Protein AF-A0A1Y3EJH1-F1 (afdb_monomer)

Nearest PDB structures (foldseek):
  5t7v-assembly1_S1  TM=2.733E-01  e=5.392E+00  Staphylococcus aureus

Structure (mmCIF, N/CA/C/O backbone):
data_AF-A0A1Y3EJH1-F1
#
_entry.id   AF-A0A1Y3EJH1-F1
#
loop_
_atom_site.group_PDB
_atom_site.id
_atom_site.type_symbol
_atom_site.label_atom_id
_atom_site.label_alt_id
_atom_site.label_comp_id
_atom_site.label_asym_id
_atom_site.label_entity_id
_atom_site.label_seq_id
_atom_site.pdbx_PDB_ins_code
_atom_site.Cartn_x
_atom_site.Cartn_y
_atom_site.Cartn_z
_atom_site.occupancy
_atom_site.B_iso_or_equiv
_atom_site.auth_seq_id
_atom_site.auth_comp_id
_atom_site.auth_asym_id
_atom_site.auth_atom_id
_atom_site.pdbx_PDB_model_num
ATOM 1 N N . MET A 1 1 ? 15.305 -26.057 -31.981 1.00 38.28 1 MET A N 1
ATOM 2 C CA . MET A 1 1 ? 15.870 -24.689 -32.029 1.00 38.28 1 MET A CA 1
ATOM 3 C C . MET A 1 1 ? 15.025 -23.819 -31.115 1.00 38.28 1 MET A C 1
ATOM 5 O O . MET A 1 1 ? 13.816 -23.982 -31.134 1.00 38.28 1 MET A O 1
ATOM 9 N N . ARG A 1 2 ? 15.649 -23.035 -30.228 1.00 39.44 2 ARG A N 1
ATOM 10 C CA . ARG A 1 2 ? 14.965 -22.185 -29.239 1.00 39.44 2 ARG A CA 1
ATOM 11 C C . ARG A 1 2 ? 14.502 -20.896 -29.921 1.00 39.44 2 ARG A C 1
ATOM 13 O O . ARG A 1 2 ? 15.356 -20.188 -30.447 1.00 39.44 2 ARG A O 1
ATOM 20 N N . ASP A 1 3 ? 13.202 -20.616 -29.871 1.00 38.19 3 ASP A N 1
ATOM 21 C CA . ASP A 1 3 ? 12.613 -19.325 -30.238 1.00 38.19 3 ASP A CA 1
ATOM 22 C C . ASP A 1 3 ? 13.202 -18.223 -29.353 1.00 38.19 3 ASP A C 1
ATOM 24 O O . ASP A 1 3 ? 13.045 -18.238 -28.130 1.00 38.19 3 ASP A O 1
ATOM 28 N N . LYS A 1 4 ? 13.921 -17.290 -29.980 1.00 43.69 4 LYS A N 1
ATOM 29 C CA . LYS A 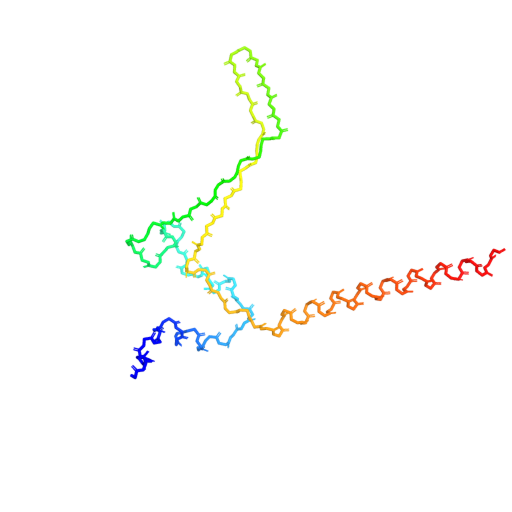1 4 ? 14.584 -16.148 -29.339 1.00 43.69 4 LYS A CA 1
ATOM 30 C C . LYS A 1 4 ? 13.996 -14.793 -29.751 1.00 43.69 4 LYS A C 1
ATOM 32 O O . LYS A 1 4 ? 14.595 -13.775 -29.438 1.00 43.69 4 LYS A O 1
ATOM 37 N N . ASP A 1 5 ? 12.805 -14.760 -30.348 1.00 43.75 5 ASP A N 1
ATOM 38 C CA . ASP A 1 5 ? 12.272 -13.539 -30.977 1.00 43.75 5 ASP A CA 1
ATOM 39 C C . ASP A 1 5 ? 10.972 -13.028 -30.335 1.00 43.75 5 ASP A C 1
ATOM 41 O O . ASP A 1 5 ? 10.018 -12.638 -31.005 1.00 43.75 5 ASP A O 1
ATOM 45 N N . LYS A 1 6 ? 10.926 -13.003 -29.000 1.00 48.00 6 LYS A N 1
ATOM 46 C CA . LYS A 1 6 ? 9.947 -12.195 -28.252 1.00 48.00 6 LYS A CA 1
ATOM 47 C C . LYS A 1 6 ? 10.648 -11.378 -27.178 1.00 48.00 6 LYS A C 1
ATOM 49 O O . LYS A 1 6 ? 10.312 -11.460 -26.001 1.00 48.00 6 LYS A O 1
ATOM 54 N N . GLN A 1 7 ? 11.649 -10.604 -27.584 1.00 42.25 7 GLN A N 1
ATOM 55 C CA . GLN A 1 7 ? 12.166 -9.551 -26.726 1.00 42.25 7 GLN A CA 1
ATOM 56 C C . GLN A 1 7 ? 11.218 -8.354 -26.840 1.00 42.25 7 GLN A C 1
ATOM 58 O O . GLN A 1 7 ? 10.976 -7.814 -27.917 1.00 42.25 7 GLN A O 1
ATOM 63 N N . SER A 1 8 ? 10.547 -8.074 -25.727 1.00 46.03 8 SER A N 1
ATOM 64 C CA . SER A 1 8 ? 9.398 -7.186 -25.628 1.00 46.03 8 SER A CA 1
ATOM 65 C C . SER A 1 8 ? 9.747 -5.758 -26.037 1.00 46.03 8 SER A C 1
ATOM 67 O O . SER A 1 8 ? 10.729 -5.203 -25.552 1.00 46.03 8 SER A O 1
ATOM 69 N N . PHE A 1 9 ? 8.871 -5.128 -26.820 1.00 45.41 9 PHE A N 1
ATOM 70 C CA . PHE A 1 9 ? 8.893 -3.692 -27.141 1.00 45.41 9 PHE A CA 1
ATOM 71 C C . PHE A 1 9 ? 9.095 -2.776 -25.914 1.00 45.41 9 PHE A C 1
ATOM 73 O O . PHE A 1 9 ? 9.560 -1.648 -26.055 1.00 45.41 9 PHE A O 1
ATOM 80 N N . ALA A 1 10 ? 8.777 -3.258 -24.710 1.00 50.72 10 ALA A N 1
ATOM 81 C CA . ALA A 1 10 ? 8.979 -2.541 -23.458 1.00 50.72 10 ALA A CA 1
ATOM 82 C C . ALA A 1 10 ? 10.463 -2.297 -23.112 1.00 50.72 10 ALA A C 1
ATOM 84 O O . ALA A 1 10 ? 10.773 -1.270 -22.516 1.00 50.72 10 ALA A O 1
ATOM 85 N N . GLU A 1 11 ? 11.388 -3.183 -23.503 1.00 43.31 11 GLU A N 1
ATOM 86 C CA . GLU A 1 11 ? 12.818 -3.026 -23.181 1.00 43.31 11 GLU A CA 1
ATOM 87 C C . GLU A 1 11 ? 13.503 -1.956 -24.044 1.00 43.31 11 GLU A C 1
ATOM 89 O O . GLU A 1 11 ? 14.332 -1.207 -23.531 1.00 43.31 11 GLU A O 1
ATOM 94 N N . GLN A 1 12 ? 13.111 -1.805 -25.315 1.00 43.66 12 GLN A N 1
ATOM 95 C CA . GLN A 1 12 ? 13.732 -0.833 -26.228 1.00 43.66 12 GLN A CA 1
ATOM 96 C C . GLN A 1 12 ? 13.384 0.624 -25.895 1.00 43.66 12 GLN A C 1
ATOM 98 O O . GLN A 1 12 ? 14.248 1.491 -25.959 1.00 43.66 12 GLN A O 1
ATOM 103 N N . VAL A 1 13 ? 12.150 0.913 -25.466 1.00 48.47 13 VAL A N 1
ATOM 104 C CA . VAL A 1 13 ? 11.740 2.289 -25.103 1.00 48.47 13 VAL A CA 1
ATOM 105 C C . VAL A 1 13 ? 12.459 2.786 -23.841 1.00 48.47 13 VAL A C 1
ATOM 107 O O . VAL A 1 13 ? 12.612 3.987 -23.617 1.00 48.47 13 VAL A O 1
ATOM 110 N N . LEU A 1 14 ? 12.928 1.857 -23.011 1.00 48.88 14 LEU A N 1
ATOM 111 C CA . LEU A 1 14 ? 13.593 2.151 -21.753 1.00 48.88 14 LEU A CA 1
ATOM 112 C C . LEU A 1 14 ? 15.072 2.544 -21.925 1.00 48.88 14 LEU A C 1
ATOM 114 O O . LEU A 1 14 ? 15.644 3.114 -20.994 1.00 48.88 14 LEU A O 1
ATOM 118 N N . GLU A 1 15 ? 15.736 2.222 -23.040 1.00 46.44 15 GLU A N 1
ATOM 119 C CA . GLU A 1 15 ? 17.177 2.482 -23.238 1.00 46.44 15 GLU A CA 1
ATOM 120 C C . GLU A 1 15 ? 17.521 3.941 -23.575 1.00 46.44 15 GLU A C 1
ATOM 122 O O . GLU A 1 15 ? 18.559 4.417 -23.121 1.00 46.44 15 GLU A O 1
ATOM 127 N N . ASP A 1 16 ? 16.624 4.697 -24.212 1.00 45.06 16 ASP A N 1
ATOM 128 C CA . ASP A 1 16 ? 16.926 6.059 -24.692 1.00 45.06 16 ASP A CA 1
ATOM 129 C C . ASP A 1 16 ? 16.827 7.178 -23.636 1.00 45.06 16 ASP A C 1
ATOM 131 O O . ASP A 1 16 ? 17.151 8.333 -23.911 1.00 45.06 16 ASP A O 1
ATOM 135 N N . ARG A 1 17 ? 16.413 6.882 -22.398 1.00 49.66 17 ARG A N 1
ATOM 136 C CA . ARG A 1 17 ? 16.227 7.904 -21.344 1.00 49.66 17 ARG A CA 1
ATOM 137 C C . ARG A 1 17 ? 17.368 7.919 -20.327 1.00 49.66 17 ARG A C 1
ATOM 139 O O . ARG A 1 17 ? 17.167 7.760 -19.124 1.00 49.66 17 ARG A O 1
ATOM 146 N N . VAL A 1 18 ? 18.591 8.111 -20.815 1.00 45.81 18 VAL A N 1
ATOM 147 C CA . VAL A 1 18 ? 19.776 8.367 -19.979 1.00 45.81 18 VAL A CA 1
ATOM 148 C C . VAL A 1 18 ? 19.788 9.849 -19.575 1.00 45.81 18 VAL A C 1
ATOM 150 O O . VAL A 1 18 ? 20.340 10.691 -20.274 1.00 45.81 18 VAL A O 1
ATOM 153 N N . GLY A 1 19 ? 19.156 10.176 -18.441 1.00 43.16 19 GLY A N 1
ATOM 154 C CA . GLY A 1 19 ? 19.049 11.551 -17.920 1.00 43.16 19 GLY A CA 1
ATOM 155 C C . GLY A 1 19 ? 18.670 11.620 -16.433 1.00 43.16 19 GLY A C 1
ATOM 156 O O . GLY A 1 19 ? 17.770 12.350 -16.040 1.00 43.16 19 GLY A O 1
ATOM 157 N N . GLY A 1 20 ? 19.308 10.801 -15.594 1.00 51.47 20 GLY A N 1
ATOM 158 C CA . GLY A 1 20 ? 18.868 10.485 -14.227 1.00 51.47 20 GLY A CA 1
ATOM 159 C C . GLY A 1 20 ? 19.085 11.539 -13.130 1.00 51.47 20 GLY A C 1
ATOM 160 O O . GLY A 1 20 ? 19.704 11.209 -12.122 1.00 51.47 20 GLY A O 1
ATOM 161 N N . LEU A 1 21 ? 18.537 12.755 -13.255 1.00 45.56 21 LEU A N 1
ATOM 162 C CA . LEU A 1 21 ? 18.444 13.695 -12.116 1.00 45.56 21 LEU A CA 1
ATOM 163 C C . LEU A 1 21 ? 17.043 14.294 -11.864 1.00 45.56 21 LEU A C 1
ATOM 165 O O . LEU A 1 21 ? 16.825 14.847 -10.791 1.00 45.56 21 LEU A O 1
ATOM 169 N N . ASN A 1 22 ? 16.084 14.135 -12.788 1.00 50.75 22 ASN A N 1
ATOM 170 C CA . ASN A 1 22 ? 14.730 14.714 -12.706 1.00 50.75 22 ASN A CA 1
ATOM 171 C C . ASN A 1 22 ? 13.605 13.658 -12.615 1.00 50.75 22 ASN A C 1
ATOM 173 O O . ASN A 1 22 ? 12.454 13.926 -12.955 1.00 50.75 22 ASN A O 1
ATOM 177 N N . THR A 1 23 ? 13.915 12.458 -12.120 1.00 65.69 23 THR A N 1
ATOM 178 C CA . THR A 1 23 ? 13.054 11.269 -12.255 1.00 65.69 23 THR A CA 1
ATOM 179 C C . THR A 1 23 ? 11.665 11.400 -11.627 1.00 65.69 23 THR A C 1
ATOM 181 O O . THR A 1 23 ? 10.707 10.927 -12.222 1.00 65.69 23 THR A O 1
ATOM 184 N N . LEU A 1 24 ? 11.494 12.055 -10.470 1.00 68.69 24 LEU A N 1
ATOM 185 C CA . LEU A 1 24 ? 10.156 12.188 -9.866 1.00 68.69 24 LEU A CA 1
ATOM 186 C C . LEU A 1 24 ? 9.245 13.120 -10.675 1.00 68.69 24 LEU A C 1
ATOM 188 O O . LEU A 1 24 ? 8.100 12.772 -10.941 1.00 68.69 24 LEU A O 1
ATOM 192 N N . ASN A 1 25 ? 9.748 14.292 -11.072 1.00 74.38 25 ASN A N 1
ATOM 193 C CA . ASN A 1 25 ? 8.954 15.241 -11.851 1.00 74.38 25 ASN A CA 1
ATOM 194 C C . ASN A 1 25 ? 8.593 14.643 -13.209 1.00 74.38 25 ASN A C 1
ATOM 196 O O . ASN A 1 25 ? 7.436 14.717 -13.599 1.00 74.38 25 ASN A O 1
ATOM 200 N N . GLU A 1 26 ? 9.546 13.985 -13.874 1.00 75.94 26 GLU A N 1
ATOM 201 C CA . GLU A 1 26 ? 9.330 13.285 -15.146 1.00 75.94 26 GLU A CA 1
ATOM 202 C C . GLU A 1 26 ? 8.267 12.186 -15.052 1.00 75.94 26 GLU A C 1
ATOM 204 O O . GLU A 1 26 ? 7.453 12.049 -15.962 1.00 75.94 26 GLU A O 1
ATOM 209 N N . LEU A 1 27 ? 8.234 11.431 -13.949 1.00 76.38 27 LEU A N 1
ATOM 210 C CA . LEU A 1 27 ? 7.208 10.411 -13.717 1.00 76.38 27 LEU A CA 1
ATOM 211 C C . LEU A 1 27 ? 5.816 11.009 -13.498 1.00 76.38 27 LEU A C 1
ATOM 213 O O . LEU A 1 27 ? 4.825 10.343 -13.781 1.00 76.38 27 LEU A O 1
ATOM 217 N N . LEU A 1 28 ? 5.735 12.237 -12.980 1.00 84.25 28 LEU A N 1
ATOM 218 C CA . LEU A 1 28 ? 4.476 12.864 -12.588 1.00 84.25 28 LEU A CA 1
ATOM 219 C C . LEU A 1 28 ? 3.878 13.803 -13.645 1.00 84.25 28 LEU A C 1
ATOM 221 O O . LEU A 1 28 ? 2.689 14.088 -13.535 1.00 84.25 28 LEU A O 1
ATOM 225 N N . VAL A 1 29 ? 4.643 14.257 -14.654 1.00 84.94 29 VAL A N 1
ATOM 226 C CA . VAL A 1 29 ? 4.181 15.247 -15.661 1.00 84.94 29 VAL A CA 1
ATOM 227 C C . VAL A 1 29 ? 2.837 14.859 -16.282 1.00 84.94 29 VAL A C 1
ATOM 229 O O . VAL A 1 29 ? 1.915 15.670 -16.291 1.00 84.94 29 VAL A O 1
ATOM 232 N N . ASP A 1 30 ? 2.712 13.611 -16.732 1.00 83.38 30 ASP A N 1
ATOM 233 C CA . ASP A 1 30 ? 1.509 13.097 -17.404 1.00 83.38 30 ASP A CA 1
ATOM 234 C C . ASP A 1 30 ? 0.782 12.031 -16.566 1.00 83.38 30 ASP A C 1
ATOM 236 O O . ASP A 1 30 ? -0.029 11.244 -17.070 1.00 83.38 30 ASP A O 1
ATOM 240 N N . TYR A 1 31 ? 1.074 11.968 -15.265 1.00 87.94 31 TYR A N 1
ATOM 241 C CA . TYR A 1 31 ? 0.498 10.953 -14.395 1.00 87.94 31 TYR A CA 1
ATOM 242 C C . TYR A 1 31 ? -0.937 11.309 -13.995 1.00 87.94 31 TYR A C 1
ATOM 244 O O . TYR A 1 31 ? -1.191 12.208 -13.193 1.00 87.94 31 TYR A O 1
ATOM 252 N N . ASN A 1 32 ? -1.901 10.547 -14.513 1.00 89.19 32 ASN A N 1
ATOM 253 C CA . ASN A 1 32 ? -3.296 10.657 -14.105 1.00 89.19 32 ASN A CA 1
ATOM 254 C C . ASN A 1 32 ? -3.633 9.642 -13.002 1.00 89.19 32 ASN A C 1
ATOM 256 O O . ASN A 1 32 ? -3.781 8.439 -13.258 1.00 89.19 32 ASN A O 1
ATOM 260 N N . TYR A 1 33 ? -3.817 10.161 -11.788 1.00 89.69 33 TYR A N 1
ATOM 261 C CA . TYR A 1 33 ? -4.143 9.397 -10.584 1.00 89.69 33 TYR A CA 1
ATOM 262 C C . TYR A 1 33 ? -5.580 8.845 -10.554 1.00 89.69 33 TYR A C 1
ATOM 264 O O . TYR A 1 33 ? -5.869 7.971 -9.743 1.00 89.69 33 TYR A O 1
ATOM 272 N N . HIS A 1 34 ? -6.473 9.297 -11.444 1.00 90.94 34 HIS A N 1
ATOM 273 C CA . HIS A 1 34 ? -7.831 8.744 -11.587 1.00 90.94 34 HIS A CA 1
ATOM 274 C C . HIS A 1 34 ? -7.879 7.479 -12.450 1.00 90.94 34 HIS A C 1
ATOM 276 O O . HIS A 1 34 ? -8.901 6.796 -12.502 1.00 90.94 34 HIS A O 1
ATOM 282 N N . ILE A 1 35 ? -6.792 7.163 -13.160 1.00 88.88 35 ILE A N 1
ATOM 283 C CA . ILE A 1 35 ? -6.708 5.985 -14.026 1.00 88.88 35 ILE A CA 1
ATOM 284 C C . ILE A 1 35 ? -6.044 4.847 -13.255 1.00 88.88 35 ILE A C 1
ATOM 286 O O . ILE A 1 35 ? -4.990 5.037 -12.643 1.00 88.88 35 ILE A O 1
ATOM 290 N N . ARG A 1 36 ? -6.643 3.650 -13.336 1.00 90.56 36 ARG A N 1
ATOM 291 C CA . ARG A 1 36 ? -6.109 2.431 -12.721 1.00 90.56 36 ARG A CA 1
ATOM 292 C C . ARG A 1 36 ? -4.649 2.206 -13.158 1.00 90.56 36 ARG A C 1
ATOM 294 O O . ARG A 1 36 ? -4.389 2.209 -14.362 1.00 90.56 36 ARG A O 1
ATOM 301 N N . PRO A 1 37 ? -3.724 1.963 -12.217 1.00 89.69 37 PRO A N 1
ATOM 302 C CA . PRO A 1 37 ? -2.291 1.858 -12.480 1.00 89.69 37 PRO A CA 1
ATOM 303 C C . PRO A 1 37 ? -1.871 0.508 -13.081 1.00 89.69 37 PRO A C 1
ATOM 305 O O . PRO A 1 37 ? -1.057 -0.212 -12.516 1.00 89.69 37 PRO A O 1
ATOM 308 N N . SER A 1 38 ? -2.454 0.138 -14.222 1.00 84.69 38 SER A N 1
ATOM 309 C CA . SER A 1 38 ? -2.101 -1.086 -14.945 1.00 84.69 38 SER A CA 1
ATOM 310 C C . SER A 1 38 ? -2.081 -0.848 -16.450 1.00 84.69 38 SER A C 1
ATOM 312 O O . SER A 1 38 ? -2.970 -0.180 -16.985 1.00 84.69 38 SER A O 1
ATOM 314 N N . VAL A 1 39 ? -1.071 -1.399 -17.129 1.00 78.69 39 VAL A N 1
ATOM 315 C CA . VAL A 1 39 ? -0.940 -1.295 -18.595 1.00 78.69 39 VAL A CA 1
ATOM 316 C C . VAL A 1 39 ? -1.997 -2.142 -19.306 1.00 78.69 39 VAL A C 1
ATOM 318 O O . VAL A 1 39 ? -2.532 -1.724 -20.333 1.00 78.69 39 VAL A O 1
ATOM 321 N N . ASP A 1 40 ? -2.342 -3.306 -18.748 1.00 85.44 40 ASP A N 1
ATOM 322 C CA . ASP A 1 40 ? -3.382 -4.176 -19.293 1.00 85.44 40 ASP A CA 1
ATOM 323 C C . ASP A 1 40 ? -4.730 -3.923 -18.602 1.00 85.44 40 ASP A C 1
ATOM 325 O O . ASP A 1 40 ? -4.920 -4.111 -17.396 1.00 85.44 40 ASP A O 1
ATOM 329 N N . LYS A 1 41 ? -5.726 -3.525 -19.397 1.00 83.12 41 LYS A N 1
ATOM 330 C CA . LYS A 1 41 ? -7.094 -3.303 -18.914 1.00 83.12 41 LYS A CA 1
ATOM 331 C C . LYS A 1 41 ? -7.774 -4.598 -18.457 1.00 83.12 41 LYS A C 1
ATOM 333 O O . LYS A 1 41 ? -8.698 -4.533 -17.644 1.00 83.12 41 LYS A O 1
ATOM 338 N N . ASN A 1 42 ? -7.298 -5.751 -18.913 1.00 89.00 42 ASN A N 1
ATOM 339 C CA . ASN A 1 42 ? -7.862 -7.054 -18.584 1.00 89.00 42 ASN A CA 1
ATOM 340 C C . ASN A 1 42 ? -7.261 -7.665 -17.313 1.00 89.00 42 ASN A C 1
ATOM 342 O O . ASN A 1 42 ? -7.849 -8.592 -16.757 1.00 89.00 42 ASN A O 1
ATOM 346 N N . LEU A 1 43 ? -6.131 -7.141 -16.821 1.00 86.06 43 LEU A N 1
ATOM 347 C CA . LEU A 1 43 ? -5.523 -7.615 -15.582 1.00 86.06 43 LEU A CA 1
ATOM 348 C C . LEU A 1 43 ? -6.093 -6.865 -14.366 1.00 86.06 43 LEU A C 1
ATOM 350 O O . LEU A 1 43 ? -6.178 -5.630 -14.374 1.00 86.06 43 LEU A O 1
ATOM 354 N N . PRO A 1 44 ? -6.506 -7.583 -13.306 1.00 90.12 44 PRO A N 1
ATOM 355 C CA . PRO A 1 44 ? -6.902 -6.949 -12.060 1.00 90.12 44 PRO A CA 1
ATOM 356 C C . PRO A 1 44 ? -5.678 -6.349 -11.357 1.00 90.12 44 PRO A C 1
ATOM 358 O O . PRO A 1 44 ? -4.607 -6.952 -11.324 1.00 90.12 44 PRO A O 1
ATOM 361 N N . LEU A 1 45 ? -5.853 -5.177 -10.744 1.00 91.12 45 LEU A N 1
ATOM 362 C CA . LEU A 1 45 ? -4.846 -4.616 -9.846 1.00 91.12 45 LEU A CA 1
ATOM 363 C C . LEU A 1 45 ? -4.909 -5.357 -8.509 1.00 91.12 45 LEU A C 1
ATOM 365 O O . LEU A 1 45 ? -5.929 -5.307 -7.821 1.00 91.12 45 LEU A O 1
ATOM 369 N N . GLN A 1 46 ? -3.817 -6.015 -8.129 1.00 92.50 46 GLN A N 1
ATOM 370 C CA . GLN A 1 46 ? -3.697 -6.632 -6.815 1.00 92.50 46 GLN A CA 1
ATOM 371 C C . GLN A 1 46 ? -3.231 -5.597 -5.787 1.00 92.50 46 GLN A C 1
ATOM 373 O O . GLN A 1 46 ? -2.191 -4.960 -5.960 1.00 92.50 46 GLN A O 1
ATOM 378 N N . ILE A 1 47 ? -3.994 -5.459 -4.702 1.00 95.62 47 ILE A N 1
ATOM 379 C CA . ILE A 1 47 ? -3.681 -4.575 -3.578 1.00 95.62 47 ILE A CA 1
ATOM 380 C C . ILE A 1 47 ? -3.540 -5.439 -2.330 1.00 95.62 47 ILE A C 1
ATOM 382 O O . ILE A 1 47 ? -4.474 -6.140 -1.943 1.00 95.62 47 ILE A O 1
ATOM 386 N N . ASN A 1 48 ? -2.380 -5.375 -1.688 1.00 97.00 48 ASN A N 1
ATOM 387 C CA . ASN A 1 48 ? -2.167 -5.985 -0.386 1.00 97.00 48 ASN A CA 1
ATOM 388 C C . ASN A 1 48 ? -2.551 -4.973 0.690 1.00 97.00 48 ASN A C 1
ATOM 390 O O . ASN A 1 48 ? -2.073 -3.839 0.680 1.00 97.00 48 ASN A O 1
ATOM 394 N N . VAL A 1 49 ? -3.406 -5.390 1.619 1.00 97.75 49 VAL A N 1
ATOM 395 C CA . VAL A 1 49 ? -3.886 -4.549 2.717 1.00 97.75 49 VAL A CA 1
ATOM 396 C C . VAL A 1 49 ? -3.533 -5.223 4.033 1.00 97.75 49 VAL A C 1
ATOM 398 O O . VAL A 1 49 ? -3.881 -6.383 4.248 1.00 97.75 49 VAL A O 1
ATOM 401 N N . SER A 1 50 ? -2.869 -4.494 4.925 1.00 97.75 50 SER A N 1
ATOM 402 C CA . SER A 1 50 ? -2.664 -4.910 6.309 1.00 97.75 50 SER A CA 1
ATOM 403 C C . SER A 1 50 ? -3.259 -3.883 7.262 1.00 97.75 50 SER A C 1
ATOM 405 O O . SER A 1 50 ? -3.145 -2.673 7.060 1.00 97.75 50 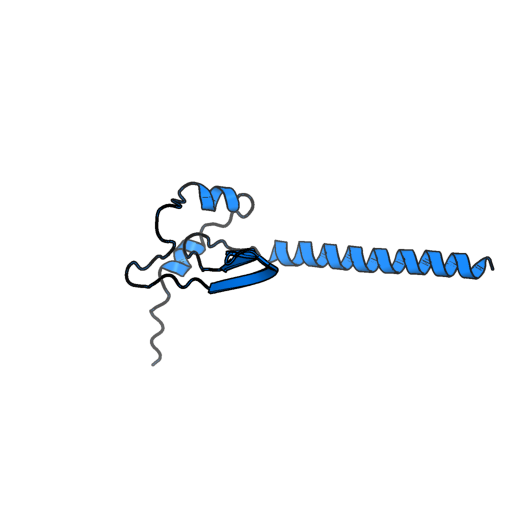SER A O 1
ATOM 407 N N . ILE A 1 51 ? -3.918 -4.377 8.309 1.00 97.19 51 ILE A N 1
ATOM 408 C CA . ILE A 1 51 ? -4.525 -3.552 9.351 1.00 97.19 51 ILE A CA 1
ATOM 409 C C . ILE A 1 51 ? -3.819 -3.874 10.660 1.00 97.19 51 ILE A C 1
ATOM 411 O O . ILE A 1 51 ? -3.807 -5.018 11.112 1.00 97.19 51 ILE A O 1
ATOM 415 N N . HIS A 1 52 ? -3.238 -2.850 11.270 1.00 97.19 52 HIS A N 1
ATOM 416 C CA . HIS A 1 52 ? -2.568 -2.932 12.557 1.00 97.19 52 HIS A CA 1
ATOM 417 C C . HIS A 1 52 ? -3.426 -2.210 13.588 1.00 97.19 52 HIS A C 1
ATOM 419 O O . HIS A 1 52 ? -3.512 -0.983 13.581 1.00 97.19 52 HIS A O 1
ATOM 425 N N . VAL A 1 53 ? -4.085 -2.968 14.461 1.00 97.12 53 VAL A N 1
ATOM 426 C CA . VAL A 1 53 ? -4.884 -2.403 15.552 1.00 97.12 53 VAL A CA 1
ATOM 427 C C . VAL A 1 53 ? -3.946 -1.986 16.682 1.00 97.12 53 VAL A C 1
ATOM 429 O O . VAL A 1 53 ? -3.165 -2.792 17.179 1.00 97.12 53 VAL A O 1
ATOM 432 N N . LEU A 1 54 ? -4.013 -0.712 17.058 1.00 96.94 54 LEU A N 1
ATOM 433 C CA . LEU A 1 54 ? -3.163 -0.079 18.066 1.00 96.94 54 LEU A CA 1
ATOM 434 C C . LEU A 1 54 ? -3.874 0.036 19.417 1.00 96.94 54 LEU A C 1
ATOM 436 O O . LEU A 1 54 ? -3.234 -0.078 20.457 1.00 96.94 54 LEU A O 1
ATOM 440 N N . ASN A 1 55 ? -5.188 0.274 19.403 1.00 97.38 55 ASN A N 1
ATOM 441 C CA . ASN A 1 55 ? -6.012 0.319 20.607 1.00 97.38 55 ASN A CA 1
ATOM 442 C C . ASN A 1 55 ? -7.454 -0.103 20.306 1.00 97.38 55 ASN A C 1
ATOM 444 O O . ASN A 1 55 ? -7.952 0.113 19.198 1.00 97.38 55 ASN A O 1
ATOM 448 N N . VAL A 1 56 ? -8.120 -0.665 21.312 1.00 97.06 56 VAL A N 1
ATOM 449 C CA . VAL A 1 56 ? -9.501 -1.146 21.254 1.00 97.06 56 VAL A CA 1
ATOM 450 C C . VAL A 1 56 ? -10.233 -0.685 22.508 1.00 97.06 56 VAL A C 1
ATOM 452 O O . VAL A 1 56 ? -9.824 -1.011 23.618 1.00 97.06 56 VAL A O 1
ATOM 455 N N . GLU A 1 57 ? -11.340 0.031 22.335 1.00 97.44 57 GLU A N 1
ATOM 456 C CA . GLU A 1 57 ? -12.251 0.391 23.423 1.00 97.44 57 GLU A CA 1
ATOM 457 C C . GLU A 1 57 ? -13.659 -0.118 23.106 1.00 97.44 57 GLU A C 1
ATOM 459 O O . GLU A 1 57 ? -14.190 0.131 22.022 1.00 97.44 57 GLU A O 1
ATOM 464 N N . TRP A 1 58 ? -14.272 -0.816 24.065 1.00 95.94 58 TRP A N 1
ATOM 465 C CA . TRP A 1 58 ? -15.669 -1.238 23.994 1.00 95.94 58 TRP A CA 1
ATOM 466 C C . TRP A 1 58 ? -16.480 -0.515 25.067 1.00 95.94 58 TRP A C 1
ATOM 468 O O . TRP A 1 58 ? -16.2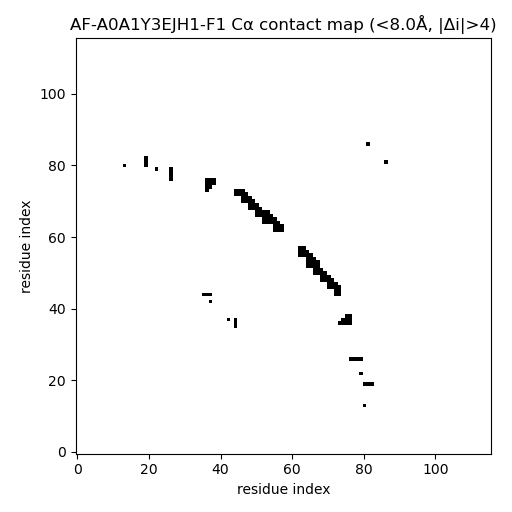17 -0.680 26.260 1.00 95.94 58 TRP A O 1
ATOM 478 N N . LYS A 1 59 ? -17.476 0.279 24.666 1.00 96.19 59 LYS A N 1
ATOM 479 C CA . LYS A 1 59 ? -18.322 1.030 25.603 1.00 96.19 59 LYS A CA 1
ATOM 480 C C . LYS A 1 59 ? -19.708 1.280 25.022 1.00 96.19 59 LYS A C 1
ATOM 482 O O . LYS A 1 59 ? -19.816 1.747 23.895 1.00 96.19 59 LYS A O 1
ATOM 487 N N . ALA A 1 60 ? -20.754 1.028 25.816 1.00 94.81 60 ALA A N 1
ATOM 488 C CA . ALA A 1 60 ? -22.154 1.282 25.445 1.00 94.81 60 ALA A CA 1
ATOM 489 C C . ALA A 1 60 ? -22.509 0.749 24.039 1.00 94.81 60 ALA A C 1
ATOM 491 O O . ALA A 1 60 ? -22.982 1.499 23.186 1.00 94.81 60 ALA A O 1
ATOM 492 N N . ASP A 1 61 ? -22.187 -0.526 23.792 1.00 95.81 61 ASP A N 1
ATOM 493 C CA . ASP A 1 61 ? -22.404 -1.235 22.520 1.00 95.81 61 ASP A CA 1
ATOM 494 C C . ASP A 1 61 ? -21.705 -0.621 21.295 1.00 95.81 61 ASP A C 1
ATOM 496 O O . ASP A 1 61 ? -22.069 -0.889 20.150 1.00 95.81 61 ASP A O 1
ATOM 500 N N . LYS A 1 62 ? -20.664 0.190 21.523 1.00 96.81 62 LYS A N 1
ATOM 501 C CA . LYS A 1 62 ? -19.799 0.741 20.478 1.00 96.81 62 LYS A CA 1
ATOM 502 C C . LYS A 1 62 ? -18.373 0.230 20.626 1.00 96.81 62 LYS A C 1
ATOM 504 O O . LYS A 1 62 ? -17.793 0.279 21.712 1.00 96.81 62 LYS A O 1
ATOM 509 N N . LEU A 1 63 ? -17.816 -0.203 19.498 1.00 96.44 63 LEU A N 1
ATOM 510 C CA . LEU A 1 63 ? -16.412 -0.556 19.337 1.00 96.44 63 LEU A CA 1
ATOM 511 C C . LEU A 1 63 ? -15.662 0.610 18.691 1.00 96.44 63 LEU A C 1
ATOM 513 O O . LEU A 1 63 ? -15.938 0.968 17.546 1.00 96.44 63 LEU A O 1
ATOM 517 N N . THR A 1 64 ? -14.693 1.166 19.410 1.00 96.75 64 THR A N 1
ATOM 518 C CA . THR A 1 64 ? -13.780 2.193 18.901 1.00 96.75 64 THR A CA 1
ATOM 519 C C . THR A 1 64 ? -12.398 1.578 18.714 1.00 96.75 64 THR A C 1
ATOM 521 O O . THR A 1 64 ? -11.847 0.983 19.639 1.00 96.75 64 THR A O 1
ATOM 524 N N . LEU A 1 65 ? -11.828 1.724 17.516 1.00 97.44 65 LEU A N 1
ATOM 525 C CA . LEU A 1 65 ? -10.510 1.199 17.166 1.00 97.44 65 LEU A CA 1
ATOM 526 C C . LEU A 1 65 ? -9.579 2.350 16.797 1.00 97.44 65 LEU A C 1
ATOM 528 O O . LEU A 1 65 ? -9.896 3.143 15.912 1.00 97.44 65 LEU A O 1
ATOM 532 N N . LEU A 1 66 ? -8.403 2.391 17.415 1.00 97.88 66 LEU A N 1
ATOM 533 C CA . LEU A 1 66 ? -7.264 3.104 16.850 1.00 97.88 66 LEU A CA 1
ATOM 534 C C . LEU A 1 66 ? -6.474 2.098 16.020 1.00 97.88 66 LEU A C 1
ATOM 536 O O . LEU A 1 66 ? -6.055 1.069 16.547 1.00 97.88 66 LEU A O 1
ATOM 540 N N . TYR A 1 67 ? -6.272 2.371 14.737 1.00 97.69 67 TYR A N 1
ATOM 541 C CA . TYR A 1 67 ? -5.599 1.445 13.832 1.00 97.69 67 TYR A CA 1
ATOM 542 C C . TYR A 1 67 ? -4.768 2.183 12.779 1.00 97.69 67 TYR A C 1
ATOM 544 O O . TYR A 1 67 ? -4.992 3.359 12.500 1.00 97.69 67 TYR A O 1
ATOM 552 N N . SER A 1 68 ? -3.817 1.466 12.187 1.00 97.81 68 SER A N 1
ATOM 553 C CA . SER A 1 68 ? -3.072 1.869 10.995 1.00 97.81 68 SER A CA 1
ATOM 554 C C . SER A 1 68 ? -3.393 0.910 9.852 1.00 97.81 68 SER A C 1
ATOM 556 O O . SER A 1 68 ? -3.412 -0.305 10.058 1.00 97.81 68 SER A O 1
ATOM 558 N N . ILE A 1 69 ? -3.649 1.444 8.658 1.00 97.81 69 ILE A N 1
ATOM 559 C CA . ILE A 1 69 ? -3.813 0.652 7.437 1.00 97.81 69 ILE A CA 1
ATOM 560 C C . ILE A 1 69 ? -2.589 0.883 6.565 1.00 97.81 69 ILE A C 1
ATOM 562 O O . ILE A 1 69 ? -2.323 2.013 6.158 1.00 97.81 69 ILE A O 1
ATOM 566 N N . CYS A 1 70 ? -1.886 -0.194 6.234 1.00 97.62 70 CYS A N 1
ATOM 567 C CA . CYS A 1 70 ? -0.847 -0.173 5.217 1.00 97.62 70 CYS A CA 1
ATOM 568 C C . CYS A 1 70 ? -1.395 -0.823 3.949 1.00 97.62 70 CYS A C 1
ATOM 570 O O . CYS A 1 70 ? -2.000 -1.895 3.993 1.00 97.62 70 CYS A O 1
ATOM 572 N N . GLN A 1 71 ? -1.183 -0.164 2.816 1.00 97.62 71 GLN A N 1
ATOM 573 C CA . GLN A 1 71 ? -1.586 -0.660 1.508 1.00 97.62 71 GLN A CA 1
ATOM 574 C C . GLN A 1 71 ? -0.367 -0.687 0.597 1.00 97.62 71 GLN A C 1
ATOM 576 O O . GLN A 1 71 ? 0.446 0.237 0.622 1.00 97.62 71 GLN A O 1
ATOM 581 N N . SER A 1 72 ? -0.237 -1.740 -0.201 1.00 96.50 72 SER A N 1
ATOM 582 C CA . SER A 1 72 ? 0.788 -1.823 -1.236 1.00 96.50 72 SER A CA 1
ATOM 583 C C . SER A 1 72 ? 0.221 -2.422 -2.515 1.00 96.50 72 SER A C 1
ATOM 585 O O . SER A 1 72 ? -0.558 -3.374 -2.493 1.00 96.50 72 SER A O 1
ATOM 587 N N . TRP A 1 73 ? 0.604 -1.835 -3.643 1.00 95.44 73 TRP A N 1
ATOM 588 C CA . TRP A 1 73 ? 0.250 -2.281 -4.986 1.00 95.44 73 TRP A CA 1
ATOM 589 C C . TRP A 1 73 ? 1.380 -1.909 -5.947 1.00 95.44 73 TRP A C 1
ATOM 591 O O . TRP A 1 73 ? 2.238 -1.089 -5.611 1.00 95.44 73 TRP A O 1
ATOM 601 N N . ASN A 1 74 ? 1.384 -2.520 -7.131 1.00 91.19 74 ASN A N 1
ATOM 602 C CA . ASN A 1 74 ? 2.299 -2.138 -8.201 1.00 91.19 74 ASN A CA 1
ATOM 603 C C . ASN A 1 74 ? 1.651 -1.078 -9.095 1.00 91.19 74 ASN A C 1
ATOM 605 O O . ASN A 1 74 ? 0.483 -1.225 -9.453 1.00 91.19 74 ASN A O 1
ATOM 609 N N . ASP A 1 75 ? 2.404 -0.045 -9.470 1.00 91.31 75 ASP A N 1
ATOM 610 C CA . ASP A 1 75 ? 2.008 0.879 -10.534 1.00 91.31 75 ASP A CA 1
ATOM 611 C C . ASP A 1 75 ? 2.961 0.733 -11.712 1.00 91.31 75 ASP A C 1
ATOM 613 O O . ASP A 1 75 ? 4.103 1.193 -11.672 1.00 91.31 75 ASP A O 1
ATOM 617 N N . ASP A 1 76 ? 2.469 0.103 -12.776 1.00 85.69 76 ASP A N 1
ATOM 618 C CA . ASP A 1 76 ? 3.264 -0.198 -13.966 1.00 85.69 76 ASP A CA 1
ATOM 619 C C . ASP A 1 76 ? 3.737 1.067 -14.715 1.00 85.69 76 ASP A C 1
ATOM 621 O O . ASP A 1 76 ? 4.596 0.987 -15.593 1.00 85.69 76 ASP A O 1
ATOM 625 N N . ARG A 1 77 ? 3.174 2.244 -14.402 1.00 83.25 77 ARG A N 1
ATOM 626 C CA . ARG A 1 77 ? 3.516 3.525 -15.042 1.00 83.25 77 ARG A CA 1
ATOM 627 C C . ARG A 1 77 ? 4.579 4.299 -14.269 1.00 83.25 77 ARG A C 1
ATOM 629 O O . ARG A 1 77 ? 5.211 5.183 -14.839 1.00 83.25 77 ARG A O 1
ATOM 636 N N . LEU A 1 78 ? 4.792 3.976 -12.994 1.00 85.25 78 LEU A N 1
ATOM 637 C CA . LEU A 1 78 ? 5.749 4.659 -12.119 1.00 85.25 78 LEU A CA 1
ATOM 638 C C . LEU A 1 78 ? 7.082 3.900 -12.029 1.00 85.25 78 LEU A C 1
ATOM 640 O O . LEU A 1 78 ? 7.635 3.700 -10.949 1.00 85.25 78 LEU A O 1
ATOM 644 N N . ILE A 1 79 ? 7.609 3.474 -13.179 1.00 80.44 79 ILE A N 1
ATOM 645 C CA . ILE A 1 79 ? 8.865 2.723 -13.285 1.00 80.44 79 ILE A CA 1
ATOM 646 C C . ILE A 1 79 ? 9.965 3.646 -13.810 1.00 80.44 79 ILE A C 1
ATOM 648 O O . ILE A 1 79 ? 9.806 4.302 -14.836 1.00 80.44 79 ILE A O 1
ATOM 652 N N . PHE A 1 80 ? 11.116 3.662 -13.140 1.00 73.94 80 PHE A N 1
ATOM 653 C CA . PHE A 1 80 ? 12.292 4.413 -13.576 1.00 73.94 80 PHE A CA 1
ATOM 654 C C . PHE A 1 80 ? 13.564 3.581 -13.425 1.00 73.94 80 PHE A C 1
ATOM 656 O O . PHE A 1 80 ? 13.673 2.717 -12.553 1.00 73.94 80 PHE A O 1
ATOM 663 N N . LYS A 1 81 ? 14.556 3.849 -14.279 1.00 68.38 81 LYS A N 1
ATOM 664 C CA . LYS A 1 81 ? 15.872 3.218 -14.168 1.00 68.38 81 LYS A CA 1
ATOM 665 C C . LYS A 1 81 ? 16.653 3.858 -13.028 1.00 68.38 81 LYS A C 1
ATOM 667 O O . LYS A 1 81 ? 16.930 5.055 -13.043 1.00 68.38 81 LYS A O 1
ATOM 672 N N . ILE A 1 82 ? 17.064 3.042 -12.064 1.00 64.50 82 ILE A N 1
ATOM 673 C CA . ILE A 1 82 ? 18.068 3.440 -11.081 1.00 64.50 82 ILE A CA 1
ATOM 674 C C . ILE A 1 82 ? 19.438 3.201 -11.713 1.00 64.50 82 ILE A C 1
ATOM 676 O O . ILE A 1 82 ? 19.839 2.060 -11.945 1.00 64.50 82 ILE A O 1
ATOM 680 N N . SER A 1 83 ? 20.180 4.272 -11.984 1.00 58.47 83 SER A N 1
ATOM 681 C CA . SER A 1 83 ? 21.581 4.154 -12.387 1.00 58.47 83 SER A CA 1
ATOM 682 C C . SER A 1 83 ? 22.398 3.591 -11.217 1.00 58.47 83 SER A C 1
ATOM 684 O O . SER A 1 83 ? 22.557 4.255 -10.192 1.00 58.47 83 SER A O 1
ATOM 686 N N . PHE A 1 84 ? 22.944 2.378 -11.371 1.00 54.88 84 PHE A N 1
ATOM 687 C CA . PHE A 1 84 ? 23.708 1.628 -10.352 1.00 54.88 84 PHE A CA 1
ATOM 688 C C . PHE A 1 84 ? 24.832 2.432 -9.666 1.00 54.88 84 PHE A C 1
ATOM 690 O O . PHE A 1 84 ? 25.166 2.177 -8.509 1.00 54.88 84 PHE A O 1
ATOM 697 N N . ILE A 1 85 ? 25.380 3.440 -10.350 1.00 58.09 85 ILE A N 1
ATOM 698 C CA . ILE A 1 85 ? 26.415 4.345 -9.830 1.00 58.09 85 ILE A CA 1
ATOM 699 C C . ILE A 1 85 ? 25.933 5.097 -8.573 1.00 58.09 85 ILE A C 1
ATOM 701 O O . ILE A 1 85 ? 26.704 5.263 -7.628 1.00 58.09 85 ILE A O 1
ATOM 705 N N . TYR A 1 86 ? 24.656 5.491 -8.511 1.00 52.69 86 TYR A N 1
ATOM 706 C CA . TYR A 1 86 ? 24.084 6.190 -7.350 1.00 52.69 86 TYR A CA 1
ATOM 707 C C . TYR A 1 86 ? 23.869 5.271 -6.143 1.00 52.69 86 TYR A C 1
ATOM 709 O O . TYR A 1 86 ? 24.037 5.692 -4.996 1.00 52.69 86 TYR A O 1
ATOM 717 N N . LEU A 1 87 ? 23.526 4.004 -6.383 1.00 52.94 87 LEU A N 1
ATOM 718 C CA . LEU A 1 87 ? 23.333 3.030 -5.311 1.00 52.94 87 LEU A CA 1
ATOM 719 C C . LEU A 1 87 ? 24.669 2.675 -4.649 1.00 52.94 87 LEU A C 1
ATOM 721 O O . LEU A 1 87 ? 24.759 2.640 -3.423 1.00 52.94 87 LEU A O 1
ATOM 725 N N . ILE A 1 88 ? 25.722 2.478 -5.448 1.00 58.91 88 ILE A N 1
ATOM 726 C CA . ILE A 1 88 ? 27.075 2.222 -4.939 1.00 58.91 88 ILE A CA 1
ATOM 727 C C . ILE A 1 88 ? 27.624 3.456 -4.213 1.00 58.91 88 ILE A C 1
ATOM 729 O O . ILE A 1 88 ? 28.190 3.308 -3.133 1.00 58.91 88 ILE A O 1
ATOM 733 N N . SER A 1 89 ? 27.441 4.674 -4.735 1.00 59.44 89 SER A N 1
ATOM 734 C CA . SER A 1 89 ? 27.991 5.875 -4.088 1.00 59.44 89 SER A CA 1
ATOM 735 C C . SER A 1 89 ? 27.360 6.140 -2.718 1.00 59.44 89 SER A C 1
ATOM 737 O O . SER A 1 89 ? 28.079 6.331 -1.739 1.00 59.44 89 SER A O 1
ATOM 739 N N . THR A 1 90 ? 26.033 6.072 -2.608 1.00 59.81 90 THR A N 1
ATOM 740 C CA . THR A 1 90 ? 25.314 6.336 -1.350 1.00 59.81 90 THR A CA 1
ATOM 741 C C . THR A 1 90 ? 25.589 5.272 -0.287 1.00 59.81 90 THR A C 1
ATOM 743 O O . THR A 1 90 ? 25.885 5.612 0.861 1.00 59.81 90 THR A O 1
ATOM 746 N N . THR A 1 91 ? 25.582 3.990 -0.659 1.00 61.62 91 THR A N 1
ATOM 747 C CA . THR A 1 91 ? 25.928 2.897 0.267 1.00 61.62 91 THR A CA 1
ATOM 748 C C . THR A 1 91 ? 27.391 2.951 0.707 1.00 61.62 91 THR A C 1
ATOM 750 O O . THR A 1 91 ? 27.678 2.778 1.893 1.00 61.62 91 THR A O 1
ATOM 753 N N . THR A 1 92 ? 28.315 3.267 -0.205 1.00 65.31 92 THR A N 1
ATOM 754 C CA . THR A 1 92 ? 29.744 3.405 0.114 1.00 65.31 92 THR A CA 1
ATOM 755 C C . THR A 1 92 ? 29.993 4.578 1.060 1.00 65.31 92 THR A C 1
ATOM 757 O O . THR A 1 92 ? 30.706 4.419 2.050 1.00 65.31 92 THR A O 1
ATOM 760 N N . ILE A 1 93 ? 29.362 5.734 0.824 1.00 68.38 93 ILE A N 1
ATOM 761 C CA . ILE A 1 93 ? 29.451 6.896 1.721 1.00 68.38 93 ILE A CA 1
ATOM 762 C C . ILE A 1 93 ? 28.929 6.535 3.116 1.00 68.38 93 ILE A C 1
ATOM 764 O O . ILE A 1 93 ? 29.613 6.789 4.108 1.00 68.38 93 ILE A O 1
ATOM 768 N N . PHE A 1 94 ? 27.769 5.879 3.209 1.00 67.75 94 PHE A N 1
ATOM 769 C CA . PHE A 1 94 ? 27.194 5.481 4.495 1.00 67.75 94 PHE A CA 1
ATOM 770 C C . PHE A 1 94 ? 28.100 4.511 5.272 1.00 67.75 94 PHE A C 1
ATOM 772 O O . PHE A 1 94 ? 28.321 4.681 6.476 1.00 67.75 94 PHE A O 1
ATOM 779 N N . LEU A 1 95 ? 28.685 3.525 4.584 1.00 69.50 95 LEU A N 1
ATOM 780 C CA . LEU A 1 95 ? 29.645 2.586 5.168 1.00 69.50 95 LEU A CA 1
ATOM 781 C C . LEU A 1 95 ? 30.909 3.296 5.669 1.00 69.50 95 LEU A C 1
ATOM 783 O O . LEU A 1 95 ? 31.333 3.055 6.801 1.00 69.50 95 LEU A O 1
ATOM 787 N N . ILE A 1 96 ? 31.481 4.209 4.877 1.00 74.81 96 ILE A N 1
ATOM 788 C CA . ILE A 1 96 ? 32.660 4.991 5.272 1.00 74.81 96 ILE A CA 1
ATOM 789 C C . ILE A 1 96 ? 32.349 5.846 6.505 1.00 74.81 96 ILE A C 1
ATOM 791 O O . ILE A 1 96 ? 33.110 5.813 7.473 1.00 74.81 96 ILE A O 1
ATOM 795 N N . SER A 1 97 ? 31.220 6.561 6.521 1.00 67.50 97 SER A N 1
ATOM 796 C CA . SER A 1 97 ? 30.809 7.380 7.667 1.00 67.50 97 SER A CA 1
ATOM 797 C C . SER A 1 97 ? 30.598 6.545 8.933 1.00 67.50 97 SER A C 1
ATOM 799 O O . SER A 1 97 ? 31.025 6.950 10.016 1.00 67.50 97 SER A O 1
ATOM 801 N N . SER A 1 98 ? 30.004 5.355 8.813 1.00 78.81 98 SER A N 1
ATOM 802 C CA . SER A 1 98 ? 29.809 4.431 9.937 1.00 78.81 98 SER A CA 1
ATOM 803 C C . SER A 1 98 ? 31.141 3.922 10.508 1.00 78.81 98 SER A C 1
ATOM 805 O O . SER A 1 98 ? 31.376 3.978 11.721 1.00 78.81 98 SER A O 1
ATOM 807 N N . VAL A 1 99 ? 32.068 3.502 9.640 1.00 80.69 99 VAL A N 1
ATOM 808 C CA . VAL A 1 99 ? 33.406 3.041 10.047 1.00 80.69 99 VAL A CA 1
ATOM 809 C C . VAL A 1 99 ? 34.226 4.179 10.660 1.00 80.69 99 VAL A C 1
ATOM 811 O O . VAL A 1 99 ? 34.877 3.976 11.689 1.00 80.69 99 VAL A O 1
ATOM 814 N N . ALA A 1 100 ? 34.176 5.380 10.080 1.00 78.75 100 ALA A N 1
ATOM 815 C CA . ALA A 1 100 ? 34.858 6.561 10.605 1.00 78.75 100 AL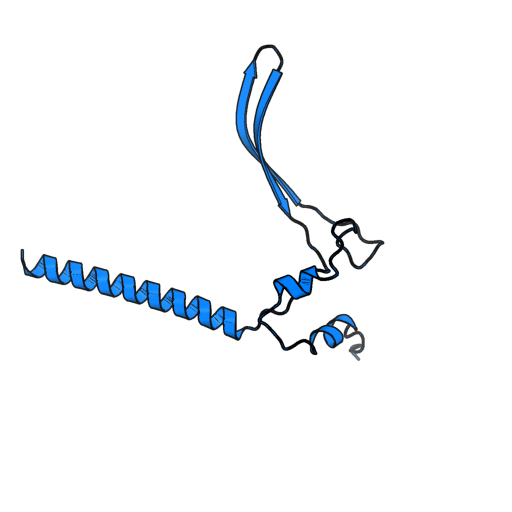A A CA 1
ATOM 816 C C . ALA A 1 100 ? 34.341 6.932 12.003 1.00 78.75 100 ALA A C 1
ATOM 818 O O . ALA A 1 100 ? 35.137 7.117 12.926 1.00 78.75 100 ALA A O 1
ATOM 819 N N . LYS A 1 101 ? 33.015 6.937 12.192 1.00 82.62 101 LYS A N 1
ATOM 820 C CA . LYS A 1 101 ? 32.378 7.184 13.490 1.00 82.62 101 LYS A CA 1
ATOM 821 C C . LYS A 1 101 ? 32.829 6.159 14.533 1.00 82.62 101 LYS A C 1
ATOM 823 O O . LYS A 1 101 ? 33.225 6.536 15.634 1.00 82.62 101 LYS A O 1
ATOM 828 N N . ARG A 1 102 ? 32.860 4.869 14.181 1.00 82.19 102 ARG A N 1
ATOM 829 C CA . ARG A 1 102 ? 33.338 3.802 15.076 1.00 82.19 102 ARG A CA 1
ATOM 830 C C . ARG A 1 102 ? 34.801 3.996 15.487 1.00 82.19 102 ARG A C 1
ATOM 832 O O . ARG A 1 102 ? 35.112 3.882 16.671 1.00 82.19 102 ARG A O 1
ATOM 839 N N . LYS A 1 103 ? 35.689 4.316 14.538 1.00 82.00 103 LYS A N 1
ATOM 840 C CA . LYS A 1 103 ? 37.113 4.570 14.823 1.00 82.00 103 LYS A CA 1
ATOM 841 C C . LYS A 1 103 ? 37.314 5.794 15.719 1.00 82.00 103 LYS A C 1
ATOM 843 O O . LYS A 1 103 ? 38.149 5.747 16.618 1.00 82.00 103 LYS A O 1
ATOM 848 N N . PHE A 1 104 ? 36.529 6.850 15.519 1.00 82.06 104 PHE A N 1
ATOM 849 C CA . PHE A 1 104 ? 36.569 8.050 16.355 1.00 82.06 104 PHE A CA 1
ATOM 850 C C . PHE A 1 104 ? 36.197 7.752 17.815 1.00 82.06 104 PHE A C 1
ATOM 852 O O . PHE A 1 104 ? 36.959 8.085 18.722 1.00 82.06 104 PHE A O 1
ATOM 859 N N . TYR A 1 105 ? 35.093 7.036 18.057 1.00 78.88 105 TYR A N 1
ATOM 860 C CA . TYR A 1 105 ? 34.722 6.629 19.419 1.00 78.88 105 TYR A CA 1
ATOM 861 C C . TYR A 1 105 ? 35.772 5.723 20.068 1.00 78.88 105 TYR A C 1
ATOM 863 O O . TYR A 1 105 ? 36.101 5.907 21.237 1.00 78.88 105 TYR A O 1
ATOM 871 N N . GLN A 1 106 ? 36.345 4.779 19.315 1.00 83.75 106 GLN A N 1
ATOM 872 C CA . GLN A 1 106 ? 37.428 3.930 19.820 1.00 83.75 106 GLN A CA 1
ATOM 873 C C . GLN A 1 106 ? 38.671 4.741 20.209 1.00 83.75 106 GLN A C 1
ATOM 875 O O . GLN A 1 106 ? 39.305 4.432 21.217 1.00 83.75 106 GLN A O 1
ATOM 880 N N . ALA A 1 107 ? 39.012 5.782 19.444 1.00 80.19 107 ALA A N 1
ATOM 881 C CA . ALA A 1 107 ? 40.125 6.670 19.761 1.00 80.19 107 ALA A CA 1
ATOM 882 C C . ALA A 1 107 ? 39.874 7.466 21.052 1.00 80.19 107 ALA A C 1
ATOM 884 O O . ALA A 1 107 ? 40.753 7.498 21.912 1.00 80.19 107 ALA A O 1
ATOM 885 N N . ILE A 1 108 ? 38.668 8.021 21.228 1.00 81.19 108 ILE A N 1
ATOM 886 C CA . ILE A 1 108 ? 38.283 8.740 22.454 1.00 81.19 108 ILE A CA 1
ATOM 887 C C . ILE A 1 10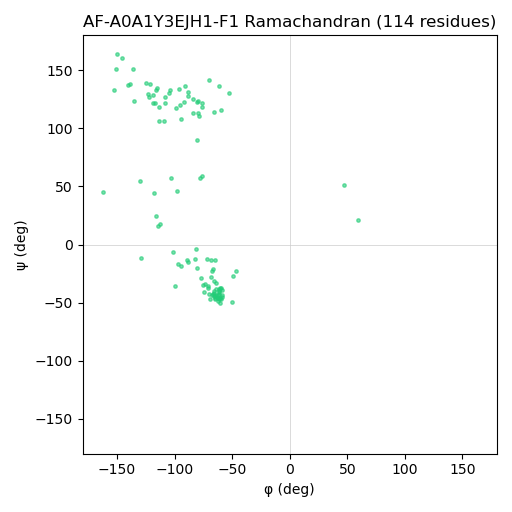8 ? 38.362 7.820 23.674 1.00 81.19 108 ILE A C 1
ATOM 889 O O . ILE A 1 108 ? 39.014 8.161 24.658 1.00 81.19 108 ILE A O 1
ATOM 893 N N . VAL A 1 109 ? 37.753 6.632 23.607 1.00 81.06 109 VAL A N 1
ATOM 894 C CA . VAL A 1 109 ? 37.772 5.666 24.720 1.00 81.06 109 VAL A CA 1
ATOM 895 C C . VAL A 1 109 ? 39.207 5.274 25.074 1.00 81.06 109 VAL A C 1
ATOM 897 O O . VAL A 1 109 ? 39.574 5.257 26.246 1.00 81.06 109 VAL A O 1
ATOM 900 N N . LYS A 1 110 ? 40.056 5.023 24.071 1.00 86.19 110 LYS A N 1
ATOM 901 C CA . LYS A 1 110 ? 41.470 4.686 24.286 1.00 86.19 110 LYS A CA 1
ATOM 902 C C . LYS A 1 110 ? 42.260 5.830 24.927 1.00 86.19 110 LYS A C 1
ATOM 904 O O . LYS A 1 110 ? 43.201 5.563 25.668 1.00 86.19 110 LYS A O 1
ATOM 909 N N . GLN A 1 111 ? 41.920 7.082 24.629 1.00 79.50 111 GLN A N 1
ATOM 910 C CA . GLN A 1 111 ? 42.568 8.247 25.227 1.00 79.50 111 GLN A CA 1
ATOM 911 C C . GLN A 1 111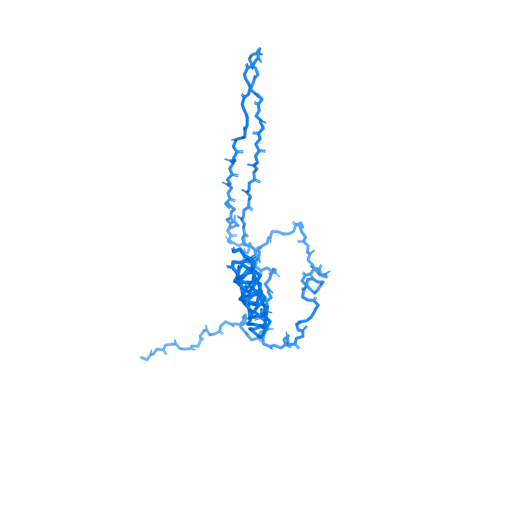 ? 42.117 8.469 26.674 1.00 79.50 111 GLN A C 1
AT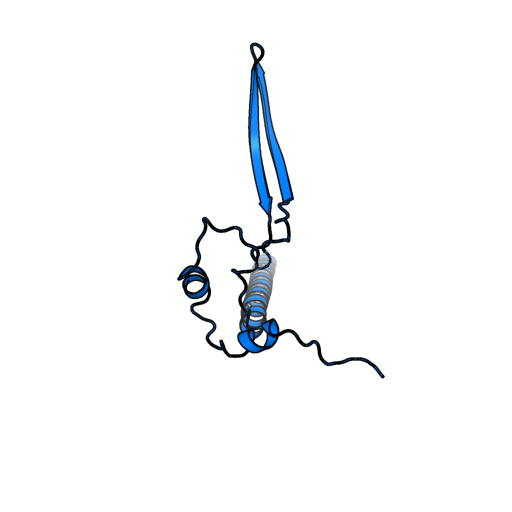OM 913 O O . GL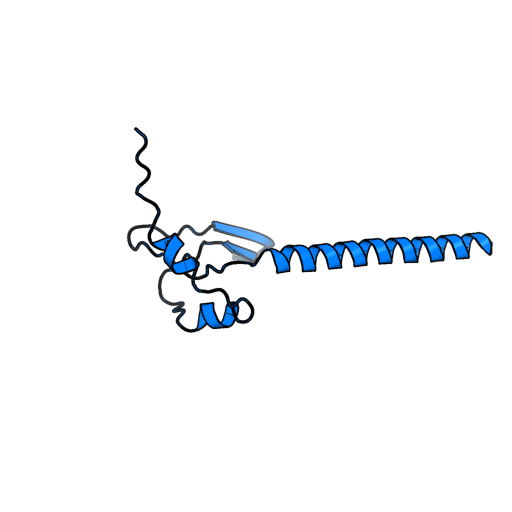N A 1 111 ? 42.966 8.716 27.525 1.00 79.50 111 GLN A O 1
ATOM 918 N N . LEU A 1 112 ? 40.824 8.300 26.967 1.00 76.06 112 LEU A N 1
ATOM 919 C CA . LEU A 1 112 ? 40.283 8.395 28.327 1.00 76.06 112 LEU A CA 1
ATOM 920 C C . LEU A 1 112 ? 40.876 7.323 29.253 1.00 76.06 112 LEU A C 1
ATOM 922 O O . LEU A 1 112 ? 41.313 7.641 30.351 1.00 76.06 112 LEU A O 1
ATOM 926 N N . LEU A 1 113 ? 40.992 6.078 28.778 1.00 77.56 113 LEU A N 1
ATOM 927 C CA . LEU A 1 113 ? 41.593 4.969 29.536 1.00 77.56 113 LEU A CA 1
ATOM 928 C C . LEU A 1 113 ? 43.108 5.104 29.768 1.00 77.56 113 LEU A C 1
ATOM 930 O O . LEU A 1 113 ? 43.672 4.348 30.546 1.00 77.56 113 LEU A O 1
ATOM 934 N N . ARG A 1 114 ? 43.797 6.014 29.067 1.00 76.75 114 ARG A N 1
ATOM 935 C CA . ARG A 1 114 ? 45.227 6.302 29.296 1.00 76.75 114 ARG A CA 1
ATOM 936 C C . ARG A 1 114 ? 45.458 7.390 30.345 1.00 76.75 114 ARG A C 1
ATOM 938 O O . ARG A 1 114 ? 46.602 7.592 30.736 1.00 76.75 114 ARG A O 1
ATOM 945 N N . GLN A 1 115 ? 44.413 8.126 30.717 1.00 64.62 115 GLN A N 1
ATOM 946 C CA . GLN A 1 115 ? 44.474 9.223 31.688 1.00 64.62 115 GLN A CA 1
ATOM 947 C C . GLN A 1 115 ? 43.961 8.821 33.083 1.00 64.62 115 GLN A C 1
ATOM 949 O O . GLN A 1 115 ? 44.077 9.624 34.005 1.00 64.62 115 GLN A O 1
ATOM 954 N N . SER A 1 116 ? 43.409 7.610 33.227 1.00 55.44 116 SER A N 1
ATOM 955 C CA . SER A 1 116 ? 43.039 6.961 34.496 1.00 55.44 116 SER A CA 1
ATOM 956 C C . SER A 1 116 ? 44.144 6.039 34.990 1.00 55.44 116 SER A C 1
ATOM 958 O O . SER A 1 116 ? 44.420 6.053 36.205 1.00 55.44 116 SER A O 1
#

Secondary structure (DSSP, 8-state):
--------HHHHHTTS---TT-HHHHHHTT--TTS-S-S-TTSPPPEEEEEEEEEEEEETTEEEEEEEEEEEE--TTS-----HHHHHHHHHHHHHHHHHHHHHHHHHHHHHTT--

pLDDT: mean 75.68, std 18.82, range [38.19, 97.88]

InterPro domains:
  IPR036734 Neurotransmitter-gated ion-channel ligand-binding domain superfamily [G3DSA:2.70.170.10] (20-95)
  IPR036734 Neurotransmitter-gated ion-channel ligand-binding domain superfamily [SSF63712] (23-92)

Solvent-accessible surface area (backbone atoms only — not comparable to full-atom values): 7674 Å² total; per-residue (Å²): 134,83,89,80,85,78,77,56,77,71,62,66,71,62,66,80,72,85,65,91,83,52,63,69,62,67,53,48,75,84,57,59,86,90,52,76,55,54,88,52,88,86,58,82,86,67,71,50,76,48,78,46,77,76,45,80,47,80,55,95,97,39,80,49,74,44,66,47,78,50,75,49,64,75,48,73,74,75,72,77,86,77,62,64,68,60,59,52,51,54,53,50,50,52,52,50,53,51,53,51,53,52,52,50,53,53,50,51,52,57,53,55,67,71,75,110

Mean predicted aligned error: 16.12 Å

Sequence (116 aa):
MRDKDKQSFAEQVLEDRVGGLNTLNELLVDYNYHIRPSVDKNLPLQINVSIHVLNVEWKADKLTLLYSICQSWNDDRLIFKISFIYLISTTTIFLISSVAKRKFYQAIVKQLLRQS

Foldseek 3Di:
DDDPPCPDPVVVVQPPPPDPDCLVCVLPVPDDPVDDLDPDPPDDWDKDK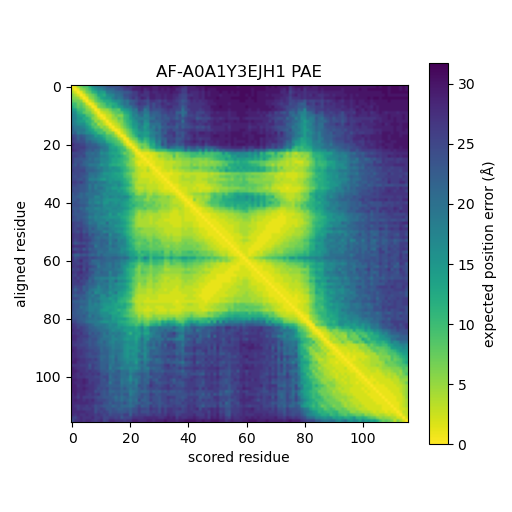DKAWPDWDDDPNDIDTDIDIDIDTDRPSSDHDDDVVVVCVVVVVVVVVVVVVVVVVVVVVVVVVVVD

Radius of gyration: 25.64 Å; Cα contacts (8 Å, |Δi|>4): 68; chains: 1; bounding box: 68×40×66 Å

Organism: NCBI:txid6335